Protein AF-A0A6I1NRD5-F1 (afdb_monomer)

Nearest PDB structures (foldseek):
  3g67-assembly1_A  TM=2.806E-01  e=8.107E+00  Thermotoga maritima

Secondary structure (DSSP, 8-state):
-HHHHHHHHHHHHHHHHHHHHHHHTT-SS-THHHHHHHHHHHHHHHHHHHHHHHHHHHHHHTT-S-HHHHHHHHHHHHHHHHHHHHHHHHHHHH-HHHHHHHHHHHHHHHHHHHHHHTT----HHHHHHHHHHHHHHHHHHHHHHHHHHHHHHHHHHHHHHHHHHHHHHHS--

Foldseek 3Di:
DLQVLLVVLLVVLVVLLVCVVVVVVPDPDDLPNLLVLLVVLLVSVLVVLVVVLVVVLVVVVVPDPCSPVSVVVSVVVNVVSVVVSVVVSVVCSVPVVVSSLSSVLSNVSSVQSNCVVVVNHDPVVVSVVVNVVVVVVVVVVVVVVVVVVVVVVVVVVVVVVVVVVVVCVVVVD

Sequence (173 aa):
IMLGGGLFLLFKATMELHERLEGVEHSDGNGQKAYAAFATVVVQILVLDAVFSIDSVVTAIGMSEHVGIMMLAVVIAMSMMIMASKPLTRFVNAHPTVVMLCLGFLLMIGFSLIADGFGFHIPKGYLYAAIGFSVLIEVFNQVANVNHQRYLNSRNTFRSRTADTVLRLLGNA

Structure (mmCIF, N/CA/C/O backbone):
data_AF-A0A6I1NRD5-F1
#
_entry.id   AF-A0A6I1NRD5-F1
#
loop_
_atom_site.group_PDB
_atom_site.id
_atom_site.type_symbol
_ato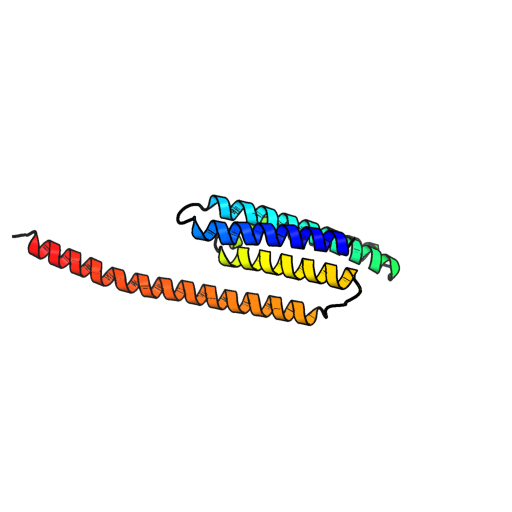m_site.label_atom_id
_atom_site.label_alt_id
_atom_site.label_comp_id
_atom_site.label_asym_id
_atom_site.label_entity_id
_atom_site.label_seq_id
_atom_site.pdbx_PDB_ins_code
_atom_site.Cartn_x
_atom_site.Cartn_y
_atom_site.Cartn_z
_atom_site.occupancy
_atom_site.B_iso_or_equiv
_atom_site.auth_seq_id
_atom_site.auth_comp_id
_atom_site.auth_asym_id
_atom_site.auth_atom_id
_atom_site.pdbx_PDB_model_num
ATOM 1 N N . ILE A 1 1 ? 10.227 7.865 -13.410 1.00 67.88 1 ILE A N 1
ATOM 2 C CA . ILE A 1 1 ? 8.806 7.872 -12.970 1.00 67.88 1 ILE A CA 1
ATOM 3 C C . ILE A 1 1 ? 8.648 7.295 -11.562 1.00 67.88 1 ILE A C 1
ATOM 5 O O . ILE A 1 1 ? 8.065 7.973 -10.724 1.00 67.88 1 ILE A O 1
ATOM 9 N N . MET A 1 2 ? 9.250 6.136 -11.268 1.00 70.75 2 MET A N 1
ATOM 10 C CA . MET A 1 2 ? 9.185 5.475 -9.951 1.00 70.75 2 MET A CA 1
ATOM 11 C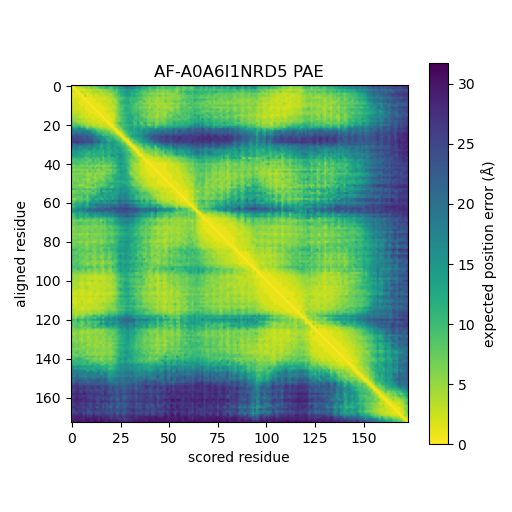 C . MET A 1 2 ? 9.606 6.366 -8.767 1.00 70.75 2 MET A C 1
ATOM 13 O O . MET A 1 2 ? 8.868 6.482 -7.796 1.00 70.75 2 MET A O 1
ATOM 17 N N . LEU A 1 3 ? 10.738 7.071 -8.886 1.00 77.56 3 LEU A N 1
ATOM 18 C CA . LEU A 1 3 ? 11.292 7.930 -7.827 1.00 77.56 3 LEU A CA 1
ATOM 19 C C . LEU A 1 3 ? 10.363 9.102 -7.446 1.00 77.56 3 LEU A C 1
ATOM 21 O O . LEU A 1 3 ? 10.126 9.361 -6.270 1.00 77.56 3 LEU A O 1
ATOM 25 N N . GLY A 1 4 ? 9.793 9.783 -8.447 1.00 79.06 4 GLY A N 1
ATOM 26 C CA . GLY A 1 4 ? 8.853 10.888 -8.229 1.00 79.06 4 GLY A CA 1
ATOM 27 C C . GLY A 1 4 ? 7.515 10.422 -7.649 1.00 79.06 4 GLY A C 1
ATOM 28 O O . GLY A 1 4 ? 6.987 11.063 -6.743 1.00 79.06 4 GLY A O 1
ATOM 29 N N . GLY A 1 5 ? 6.999 9.280 -8.120 1.00 77.00 5 GLY A N 1
ATOM 30 C CA . GLY A 1 5 ? 5.793 8.660 -7.564 1.00 77.00 5 GLY A CA 1
ATOM 31 C C . GLY A 1 5 ? 5.987 8.230 -6.110 1.00 77.00 5 GLY A C 1
ATOM 32 O O . GLY A 1 5 ? 5.185 8.590 -5.253 1.00 77.00 5 GLY A O 1
ATOM 33 N N . GLY A 1 6 ? 7.093 7.543 -5.811 1.00 80.38 6 GLY A N 1
ATOM 34 C CA . GLY A 1 6 ? 7.441 7.116 -4.456 1.00 80.38 6 GLY A CA 1
ATOM 35 C C . GLY A 1 6 ? 7.581 8.283 -3.473 1.00 80.38 6 GLY A C 1
ATOM 36 O O . GLY A 1 6 ? 7.047 8.215 -2.367 1.00 80.38 6 GLY A O 1
ATOM 37 N N . LEU A 1 7 ? 8.215 9.388 -3.886 1.00 85.12 7 LEU A N 1
ATOM 38 C CA . LEU A 1 7 ? 8.366 10.580 -3.042 1.00 85.12 7 LEU A CA 1
ATOM 39 C C . LEU A 1 7 ? 7.024 11.265 -2.751 1.00 85.12 7 LEU A C 1
ATOM 41 O O . LEU A 1 7 ? 6.755 11.631 -1.607 1.00 85.12 7 LEU A O 1
ATOM 45 N N . PHE A 1 8 ? 6.164 11.392 -3.765 1.00 82.81 8 PHE A N 1
ATOM 46 C CA . PHE A 1 8 ? 4.812 11.932 -3.601 1.00 82.81 8 PHE A CA 1
ATOM 47 C C . PHE A 1 8 ? 3.992 11.112 -2.596 1.00 82.81 8 PHE A C 1
ATOM 49 O O . PHE A 1 8 ? 3.312 11.676 -1.736 1.00 82.81 8 PHE A O 1
ATOM 56 N N . LEU A 1 9 ? 4.096 9.785 -2.665 1.00 80.12 9 LEU A N 1
ATOM 57 C CA . LEU A 1 9 ? 3.392 8.877 -1.762 1.00 80.12 9 LEU A CA 1
ATOM 58 C C . LEU A 1 9 ? 3.937 8.926 -0.346 1.00 80.12 9 LEU A C 1
ATOM 60 O O . LEU A 1 9 ? 3.139 8.986 0.582 1.00 80.12 9 LEU A O 1
ATOM 64 N N . LEU A 1 10 ? 5.262 8.943 -0.165 1.00 84.44 10 LEU A N 1
ATOM 65 C CA . LEU A 1 10 ? 5.854 9.092 1.165 1.00 84.44 10 LEU A CA 1
ATOM 66 C C . LEU A 1 10 ? 5.373 10.377 1.829 1.00 84.44 10 LEU A C 1
ATOM 68 O O . LEU A 1 10 ? 4.938 10.342 2.978 1.00 84.44 10 LEU A O 1
ATOM 72 N N . PHE A 1 11 ? 5.414 11.495 1.105 1.00 85.94 11 PHE A N 1
ATOM 73 C CA . PHE A 1 11 ? 4.972 12.780 1.633 1.00 85.94 11 PHE A CA 1
ATOM 74 C C . PHE A 1 11 ? 3.492 12.744 2.032 1.00 85.94 11 PHE A C 1
ATOM 76 O O . PHE A 1 11 ? 3.139 13.076 3.163 1.00 85.94 11 PHE A O 1
ATOM 83 N N . LYS A 1 12 ? 2.622 12.275 1.133 1.00 82.19 12 LYS A N 1
ATOM 84 C CA . LYS A 1 12 ? 1.176 12.200 1.370 1.00 82.19 12 LYS A CA 1
ATOM 85 C C . LYS A 1 12 ? 0.798 11.225 2.484 1.00 82.19 12 LYS A C 1
ATOM 87 O O . LYS A 1 12 ? 0.020 11.599 3.357 1.00 82.19 12 LYS A O 1
ATOM 92 N N . ALA A 1 13 ? 1.350 10.013 2.474 1.00 80.31 13 ALA A N 1
ATOM 93 C CA . ALA A 1 13 ? 1.079 8.997 3.486 1.00 80.31 13 ALA A CA 1
ATOM 94 C C . ALA A 1 13 ? 1.576 9.441 4.867 1.00 80.31 13 ALA A C 1
ATOM 96 O O . ALA A 1 13 ? 0.866 9.257 5.849 1.00 80.31 13 ALA A O 1
ATOM 97 N N . THR A 1 14 ? 2.747 10.085 4.946 1.00 83.50 14 THR A N 1
ATOM 98 C CA . THR A 1 14 ? 3.268 10.639 6.208 1.00 83.50 14 THR A CA 1
ATOM 99 C C . THR A 1 14 ? 2.375 11.757 6.731 1.00 83.50 14 THR A C 1
ATOM 101 O O . THR A 1 14 ? 2.052 11.769 7.914 1.00 83.50 14 THR A O 1
ATOM 104 N N . MET A 1 15 ? 1.941 12.673 5.861 1.00 82.19 15 MET A N 1
ATOM 105 C CA . MET A 1 15 ? 1.075 13.785 6.255 1.00 82.19 15 MET A CA 1
ATOM 106 C C . MET A 1 15 ? -0.293 13.291 6.746 1.00 82.19 15 MET A C 1
ATOM 108 O O . MET A 1 15 ? -0.773 13.744 7.779 1.00 82.19 15 MET A O 1
ATOM 112 N N . GLU A 1 16 ? -0.886 12.307 6.065 1.00 81.00 16 GLU A N 1
ATOM 113 C CA . GLU A 1 16 ? -2.149 11.692 6.496 1.00 81.00 16 GLU A CA 1
ATOM 114 C C . GLU A 1 16 ? -1.997 10.874 7.776 1.00 81.00 16 GLU A C 1
ATOM 116 O O . GLU A 1 16 ? -2.871 10.916 8.639 1.00 81.00 16 GLU A O 1
ATOM 121 N N . LEU A 1 17 ? -0.886 10.155 7.934 1.00 79.25 17 LEU A N 1
ATOM 122 C CA . LEU A 1 17 ? -0.587 9.438 9.168 1.00 79.25 17 LEU A CA 1
ATOM 123 C C . LEU A 1 17 ? -0.416 10.410 10.344 1.00 79.25 17 LEU A C 1
ATOM 125 O O . LEU A 1 17 ? -0.938 10.147 11.424 1.00 79.25 17 LEU A O 1
ATOM 129 N N . HIS A 1 18 ? 0.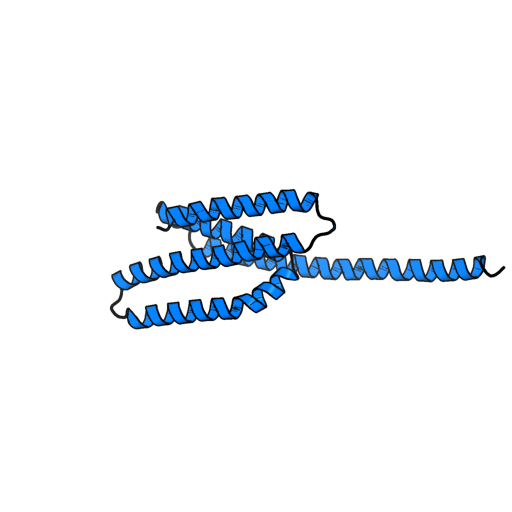269 11.534 10.128 1.00 79.69 18 HIS A N 1
ATOM 130 C CA . HIS A 1 18 ? 0.482 12.575 11.131 1.00 79.69 18 HIS A CA 1
ATOM 131 C C . HIS A 1 18 ? -0.832 13.242 11.552 1.00 79.69 18 HIS A C 1
ATOM 133 O O . HIS A 1 18 ? -1.134 13.275 12.742 1.00 79.69 18 HIS A O 1
ATOM 139 N N . GLU A 1 19 ? -1.666 13.653 10.591 1.00 75.81 19 GLU A N 1
ATOM 140 C CA . GLU A 1 19 ? -2.990 14.234 10.858 1.00 75.81 19 GLU A CA 1
ATOM 141 C C . GLU A 1 19 ? -3.905 13.251 11.607 1.00 75.81 19 GLU A C 1
ATOM 143 O O . GLU A 1 19 ? -4.720 13.642 12.446 1.00 75.81 19 GLU A O 1
ATOM 148 N N . ARG A 1 20 ? -3.769 11.946 11.342 1.00 69.62 20 ARG A N 1
ATOM 149 C CA . ARG A 1 20 ? -4.498 10.906 12.075 1.00 69.62 20 ARG A CA 1
ATOM 150 C C . ARG A 1 20 ? -3.953 10.680 13.475 1.00 69.62 20 ARG A C 1
ATOM 152 O O . ARG A 1 20 ? -4.766 10.517 14.377 1.00 69.62 20 ARG A O 1
ATOM 159 N N . LEU A 1 21 ? -2.636 10.682 13.673 1.00 69.25 21 LEU A N 1
ATOM 160 C CA . LEU A 1 21 ? -2.050 10.580 15.010 1.00 69.25 21 LEU A CA 1
ATOM 161 C C . LEU A 1 21 ? -2.484 11.757 15.892 1.00 69.25 21 LEU A C 1
ATOM 163 O O . LEU A 1 21 ? -2.954 11.533 17.002 1.00 69.25 21 LEU A O 1
ATOM 167 N N . GLU A 1 22 ? -2.402 12.983 15.376 1.00 67.12 22 GLU A N 1
ATOM 168 C CA . GLU A 1 22 ? -2.814 14.192 16.103 1.00 67.12 22 GLU A CA 1
ATOM 169 C C . GLU A 1 22 ? -4.339 14.279 16.269 1.00 67.12 22 GLU A C 1
ATOM 171 O O . GLU A 1 22 ? -4.854 14.712 17.298 1.00 67.12 22 GLU A O 1
ATOM 176 N N . GLY A 1 23 ? -5.101 13.822 15.272 1.00 57.53 23 GLY A N 1
ATOM 177 C CA . GLY A 1 23 ? -6.561 13.813 15.315 1.00 57.53 23 GLY A CA 1
ATOM 178 C C . GLY A 1 23 ? -7.164 12.771 16.264 1.00 57.53 23 GLY A C 1
ATOM 179 O O . GLY A 1 23 ? -8.298 12.962 16.710 1.00 57.53 23 GLY A O 1
ATOM 180 N N . VAL A 1 24 ? -6.439 11.690 16.576 1.00 55.06 24 VAL A N 1
ATOM 181 C CA . VAL A 1 24 ? -6.877 10.639 17.514 1.00 55.06 24 VAL A CA 1
ATOM 182 C C . VAL A 1 24 ? -6.852 11.130 18.966 1.00 55.06 24 VAL A C 1
ATOM 184 O O . VAL A 1 24 ? -7.729 10.735 19.729 1.00 55.06 24 VAL A O 1
ATOM 187 N N . GLU A 1 25 ? -5.969 12.065 19.336 1.00 49.59 25 GLU A N 1
ATOM 188 C CA . GLU A 1 25 ? -5.980 12.671 20.683 1.00 49.59 25 GLU A CA 1
ATOM 189 C C . GLU A 1 25 ? -7.177 13.618 20.926 1.00 49.59 25 GLU A C 1
ATOM 191 O O . GLU A 1 25 ? -7.460 13.990 22.063 1.00 49.59 25 GLU A O 1
ATOM 196 N N . HIS A 1 26 ? -7.941 13.970 19.882 1.00 44.09 26 HIS A N 1
ATOM 197 C CA . HIS A 1 26 ? -9.039 14.944 19.955 1.00 44.09 26 HIS A CA 1
ATOM 198 C C . HIS A 1 26 ? -10.412 14.417 19.500 1.00 44.09 26 HIS A C 1
ATOM 200 O O . HIS A 1 26 ? -11.295 15.213 19.175 1.00 44.09 26 HIS A O 1
ATOM 206 N N . SER A 1 27 ? -10.643 13.103 19.404 1.00 41.59 27 SER A N 1
ATOM 207 C CA . SER A 1 27 ? -11.898 12.584 18.830 1.00 41.59 27 SER A CA 1
ATOM 208 C C . SER A 1 27 ? -12.522 11.424 19.596 1.00 41.59 27 SER A C 1
ATOM 210 O O . SER A 1 27 ? -12.514 10.286 19.142 1.00 41.59 27 SER A O 1
ATOM 212 N N . ASP A 1 28 ? -13.231 11.777 20.666 1.00 44.53 28 ASP A N 1
ATOM 213 C CA . ASP A 1 28 ? -14.291 10.959 21.271 1.00 44.53 28 ASP A CA 1
ATOM 214 C C . ASP A 1 28 ? -15.632 11.012 20.491 1.00 44.53 28 ASP A C 1
ATOM 216 O O . ASP A 1 28 ? -16.667 10.610 21.018 1.00 44.53 28 ASP A O 1
ATOM 220 N N . GLY A 1 29 ? -15.695 11.490 19.231 1.00 45.97 29 GLY A N 1
ATOM 221 C CA . GLY A 1 29 ? -17.028 11.681 18.630 1.00 45.97 29 GLY A CA 1
ATOM 222 C C . GLY A 1 29 ? -17.234 11.985 17.147 1.00 45.97 29 GLY A C 1
ATOM 223 O O . GLY A 1 29 ? -18.271 12.571 16.850 1.00 45.97 29 GLY A O 1
ATOM 224 N N . ASN A 1 30 ? -16.370 11.622 16.183 1.00 45.44 30 ASN A N 1
ATOM 225 C CA . ASN A 1 30 ? -16.757 11.868 14.779 1.00 45.44 30 ASN A CA 1
ATOM 226 C C . ASN A 1 30 ? -16.264 10.851 13.731 1.00 45.44 30 ASN A C 1
ATOM 228 O O . ASN A 1 30 ? -15.124 10.894 13.269 1.00 45.44 30 ASN A O 1
ATOM 232 N N . GLY A 1 31 ? -17.180 9.989 13.267 1.00 53.44 31 GLY A N 1
ATOM 233 C CA . GLY A 1 31 ? -16.962 9.027 12.176 1.00 53.44 31 GLY A CA 1
ATOM 234 C C . GLY A 1 31 ? -16.709 9.656 10.795 1.00 53.44 31 GLY A C 1
ATOM 235 O O . GLY A 1 31 ? -16.273 8.966 9.875 1.00 53.44 31 GLY A O 1
ATOM 236 N N . GLN A 1 32 ? -16.910 10.967 10.633 1.00 52.91 32 GLN A N 1
ATOM 237 C CA . GLN A 1 32 ? -16.733 11.659 9.352 1.00 52.91 32 GLN A CA 1
ATOM 238 C C . GLN A 1 32 ? -15.256 11.828 8.949 1.00 52.91 32 GLN A C 1
ATOM 240 O O . GLN A 1 32 ? -14.929 11.760 7.763 1.00 52.91 32 GLN A O 1
ATOM 245 N N . LYS A 1 33 ? -14.337 11.951 9.921 1.00 56.44 33 LYS A N 1
ATOM 246 C CA . LYS A 1 33 ? -12.886 12.000 9.649 1.00 56.44 33 LYS A CA 1
ATOM 247 C C . LYS A 1 33 ? -12.345 10.657 9.148 1.00 56.44 33 LYS A C 1
ATOM 249 O O . LYS A 1 33 ? -11.431 10.637 8.327 1.00 56.44 33 LYS A O 1
ATOM 254 N N . ALA A 1 34 ? -12.936 9.538 9.587 1.00 57.69 34 ALA A N 1
ATOM 255 C CA . ALA A 1 34 ? -12.536 8.195 9.169 1.00 57.69 34 ALA A CA 1
ATOM 256 C C . ALA A 1 34 ? -12.709 7.974 7.658 1.00 57.69 34 ALA A C 1
ATOM 258 O O . ALA A 1 34 ? -11.787 7.476 7.008 1.00 57.69 34 ALA A O 1
ATOM 259 N N . TYR A 1 35 ? -13.831 8.442 7.108 1.00 58.44 35 TYR A N 1
ATOM 260 C CA . TYR A 1 35 ? -14.177 8.316 5.691 1.00 58.44 35 TYR A CA 1
ATOM 261 C C . TYR A 1 35 ? -13.245 9.121 4.769 1.00 58.44 35 TYR A C 1
ATOM 263 O O . TYR A 1 35 ? -12.897 8.654 3.685 1.00 58.44 35 TYR A O 1
ATOM 271 N N . ALA A 1 36 ? -12.811 10.310 5.208 1.00 62.19 36 ALA A N 1
ATOM 272 C CA . ALA A 1 36 ? -11.986 11.209 4.403 1.00 62.19 36 ALA A CA 1
ATOM 273 C C . ALA A 1 36 ? -10.601 10.619 4.088 1.00 62.19 36 ALA A C 1
ATOM 275 O O . ALA A 1 36 ? -10.227 10.571 2.921 1.00 62.19 36 ALA A O 1
ATOM 276 N N . ALA A 1 37 ? -9.865 10.092 5.079 1.00 63.12 37 ALA A N 1
ATOM 277 C CA . ALA A 1 37 ? -8.541 9.526 4.764 1.00 63.12 37 ALA A CA 1
ATOM 278 C C . ALA A 1 37 ? -8.615 8.176 4.036 1.00 63.12 37 ALA A C 1
ATOM 280 O O . ALA A 1 37 ? -7.714 7.852 3.277 1.00 63.12 37 ALA A O 1
ATOM 281 N N . PHE A 1 38 ? -9.700 7.406 4.182 1.00 67.00 38 PHE A N 1
ATOM 282 C CA . PHE A 1 38 ? -9.862 6.186 3.389 1.00 67.00 38 PHE A CA 1
ATOM 283 C C . PHE A 1 38 ? -10.020 6.492 1.891 1.00 67.00 38 PHE A C 1
ATOM 285 O O . PHE A 1 38 ? -9.406 5.825 1.059 1.00 67.00 38 PHE A O 1
ATOM 292 N N . ALA A 1 39 ? -10.799 7.521 1.540 1.00 70.38 39 ALA A N 1
ATOM 293 C CA . ALA A 1 39 ? -10.915 7.959 0.151 1.00 70.38 39 ALA A CA 1
ATOM 294 C C . ALA A 1 39 ? -9.541 8.337 -0.423 1.00 70.38 39 ALA A C 1
ATOM 296 O O . ALA A 1 39 ? -9.219 7.963 -1.551 1.00 70.38 39 ALA A O 1
ATOM 297 N N . THR A 1 40 ? -8.703 9.002 0.374 1.00 70.75 40 THR A N 1
ATOM 298 C CA . THR A 1 40 ? -7.363 9.381 -0.069 1.00 70.75 40 THR A CA 1
ATOM 299 C C . THR A 1 40 ? -6.422 8.185 -0.205 1.00 70.75 40 THR A C 1
ATOM 301 O O . THR A 1 40 ? -5.739 8.087 -1.219 1.00 70.75 40 THR A O 1
ATOM 304 N N . VAL A 1 41 ? -6.446 7.226 0.724 1.00 71.38 41 VAL A N 1
ATOM 305 C CA . VAL A 1 41 ? -5.695 5.954 0.646 1.00 71.38 41 VAL A CA 1
ATOM 306 C C . VAL A 1 41 ? -6.056 5.166 -0.616 1.00 71.38 41 VAL A C 1
ATOM 308 O O . VAL A 1 41 ? -5.164 4.731 -1.342 1.00 71.38 41 VAL A O 1
ATOM 311 N N . VAL A 1 42 ? -7.347 4.999 -0.925 1.00 74.19 42 VAL A N 1
ATOM 312 C CA . VAL A 1 42 ? -7.784 4.276 -2.136 1.00 74.19 42 VAL A CA 1
ATOM 313 C C . VAL A 1 42 ? -7.295 4.974 -3.400 1.00 74.19 42 VAL A C 1
ATOM 315 O O . VAL A 1 42 ? -6.783 4.317 -4.303 1.00 74.19 42 VAL A O 1
ATOM 318 N N . VAL A 1 43 ? -7.404 6.304 -3.458 1.00 75.12 43 VAL A N 1
ATOM 319 C CA . VAL A 1 43 ? -6.873 7.088 -4.582 1.00 75.12 43 VAL A CA 1
ATOM 320 C C . VAL A 1 43 ? -5.356 6.921 -4.696 1.00 75.12 43 VAL A C 1
ATOM 322 O O . VAL A 1 43 ? -4.853 6.756 -5.803 1.00 75.12 43 VAL A O 1
ATOM 325 N N . GLN A 1 44 ? -4.622 6.901 -3.582 1.00 73.50 44 GLN A N 1
ATOM 326 C CA . GLN A 1 44 ? -3.172 6.694 -3.590 1.00 73.50 44 GLN A CA 1
ATOM 327 C C . GLN A 1 44 ? -2.787 5.301 -4.102 1.00 73.50 44 GLN A C 1
ATOM 329 O O . GLN A 1 44 ? -1.882 5.205 -4.926 1.00 73.50 44 GLN A O 1
ATOM 334 N N . ILE A 1 45 ? -3.484 4.243 -3.671 1.00 77.88 45 ILE A N 1
ATOM 335 C CA . ILE A 1 45 ? -3.266 2.874 -4.169 1.00 77.88 45 ILE A CA 1
ATOM 336 C C . ILE A 1 45 ? -3.555 2.802 -5.672 1.00 77.88 45 ILE A C 1
ATOM 338 O O . ILE A 1 45 ? -2.762 2.224 -6.403 1.00 77.88 45 ILE A O 1
ATOM 342 N N . LEU A 1 46 ? -4.634 3.430 -6.149 1.00 76.50 46 LEU A N 1
ATOM 343 C CA . LEU A 1 46 ? -4.964 3.477 -7.579 1.00 76.50 46 LEU A CA 1
ATOM 344 C C . LEU A 1 46 ? -3.891 4.201 -8.401 1.00 76.50 46 LEU A C 1
ATOM 346 O O . LEU A 1 46 ? -3.516 3.737 -9.474 1.00 76.50 46 LEU A O 1
ATOM 350 N N . VAL A 1 47 ? -3.381 5.332 -7.903 1.00 76.94 47 VAL A N 1
ATOM 351 C CA . VAL A 1 47 ? -2.297 6.079 -8.561 1.00 76.94 47 VAL A CA 1
ATOM 352 C C . VAL A 1 47 ? -1.007 5.256 -8.580 1.00 76.94 47 VAL A C 1
ATOM 354 O O . VAL A 1 47 ? -0.340 5.192 -9.611 1.00 76.94 47 VAL A O 1
ATOM 357 N N . LEU A 1 48 ? -0.674 4.597 -7.467 1.00 75.50 48 LEU A N 1
ATOM 358 C CA . LEU A 1 48 ? 0.456 3.672 -7.358 1.00 75.50 48 LEU A CA 1
ATOM 359 C C . LEU A 1 48 ? 0.372 2.533 -8.362 1.00 75.50 48 LEU A C 1
ATOM 361 O O . LEU A 1 48 ? 1.331 2.276 -9.085 1.00 75.50 48 LEU A O 1
ATOM 365 N N . ASP A 1 49 ? -0.777 1.868 -8.389 1.00 80.75 49 ASP A N 1
ATOM 366 C CA . ASP A 1 49 ? -1.052 0.727 -9.248 1.00 80.75 49 ASP A CA 1
ATOM 367 C C . ASP A 1 49 ? -0.987 1.136 -10.720 1.00 80.75 49 ASP A C 1
ATOM 369 O O . ASP A 1 49 ? -0.350 0.456 -11.514 1.00 80.75 49 ASP A O 1
ATOM 373 N N . ALA A 1 50 ? -1.512 2.311 -11.081 1.00 78.12 50 ALA A N 1
ATOM 374 C CA . ALA A 1 50 ? -1.381 2.850 -12.432 1.00 78.12 50 ALA A CA 1
ATOM 375 C C . ALA A 1 50 ? 0.086 3.108 -12.818 1.00 78.12 50 ALA A C 1
ATOM 377 O O . ALA A 1 50 ? 0.514 2.728 -13.908 1.00 78.12 50 ALA A O 1
ATOM 378 N N . VAL A 1 51 ? 0.881 3.716 -11.932 1.00 76.62 51 VAL A N 1
ATOM 379 C CA . VAL A 1 51 ? 2.308 3.981 -12.184 1.00 76.62 51 VAL A CA 1
ATOM 380 C C . VAL A 1 51 ? 3.106 2.677 -12.295 1.00 76.62 51 VAL A C 1
ATOM 382 O O . VAL A 1 51 ? 3.909 2.531 -13.218 1.00 76.62 51 VAL A O 1
ATOM 385 N N . PHE A 1 52 ? 2.866 1.716 -11.401 1.00 72.94 52 PHE A N 1
ATOM 386 C CA . PHE A 1 52 ? 3.524 0.407 -11.403 1.00 72.94 52 PHE A CA 1
ATOM 387 C C . PHE A 1 52 ? 3.094 -0.455 -12.595 1.00 72.94 52 PHE A C 1
ATOM 389 O O . PHE A 1 52 ? 3.917 -1.144 -13.201 1.00 72.94 52 PHE A O 1
ATOM 396 N N . SER A 1 53 ? 1.819 -0.377 -12.975 1.00 74.44 53 SER A N 1
ATOM 397 C CA . SER A 1 53 ? 1.271 -1.045 -14.148 1.00 74.44 53 SER A CA 1
ATOM 398 C C . SER A 1 53 ? 1.892 -0.507 -15.431 1.00 74.44 53 SER A C 1
ATOM 400 O O . SER A 1 53 ? 2.204 -1.304 -16.311 1.00 74.44 53 SER A O 1
ATOM 402 N N . ILE A 1 54 ? 2.088 0.809 -15.558 1.00 77.56 54 ILE A N 1
ATOM 403 C CA . ILE A 1 54 ? 2.711 1.400 -16.750 1.00 77.56 54 ILE A CA 1
ATOM 404 C C . ILE A 1 54 ? 4.188 1.004 -16.835 1.00 77.56 54 ILE A C 1
ATOM 406 O O . ILE A 1 54 ? 4.641 0.598 -17.901 1.00 77.56 54 ILE A O 1
ATOM 410 N N . ASP A 1 55 ? 4.930 1.066 -15.730 1.00 77.38 55 ASP A N 1
ATOM 411 C CA . ASP A 1 55 ? 6.355 0.714 -15.697 1.00 77.38 55 ASP A CA 1
ATOM 412 C C . ASP A 1 55 ? 6.596 -0.779 -15.986 1.00 77.38 55 ASP A C 1
ATOM 414 O O . ASP A 1 55 ? 7.441 -1.131 -16.813 1.00 77.38 55 ASP A O 1
ATOM 418 N N . SER A 1 56 ? 5.771 -1.659 -15.405 1.00 73.00 56 SER A N 1
ATOM 419 C CA . SER A 1 56 ? 5.800 -3.103 -15.671 1.00 73.00 56 SER A CA 1
ATOM 420 C C . SER A 1 56 ? 5.441 -3.423 -17.124 1.00 73.00 56 SER A C 1
ATOM 422 O O . SER A 1 56 ? 6.079 -4.278 -17.734 1.00 73.00 56 SER A O 1
ATOM 424 N N . VAL A 1 57 ? 4.465 -2.713 -17.706 1.00 73.69 57 VAL A N 1
ATOM 425 C CA . VAL A 1 57 ? 4.090 -2.855 -19.122 1.00 73.69 57 VAL A CA 1
ATOM 426 C C . VAL A 1 57 ? 5.211 -2.382 -20.040 1.00 73.69 57 VAL A C 1
ATOM 428 O O . VAL A 1 57 ? 5.555 -3.094 -20.976 1.00 73.69 57 VAL A O 1
ATOM 431 N N . VAL A 1 58 ? 5.819 -1.224 -19.781 1.00 75.06 58 VAL A N 1
ATOM 432 C CA . VAL A 1 58 ? 6.923 -0.699 -20.603 1.00 75.06 58 VAL A CA 1
ATOM 433 C C . VAL A 1 58 ? 8.148 -1.614 -20.521 1.00 75.06 58 VAL A C 1
ATOM 435 O O . VAL A 1 58 ? 8.721 -1.960 -21.554 1.00 75.06 58 VAL A O 1
ATOM 438 N N . THR A 1 59 ? 8.501 -2.077 -19.322 1.00 75.06 59 THR A N 1
ATOM 439 C CA . THR A 1 59 ? 9.616 -3.014 -19.106 1.00 75.06 59 THR A CA 1
ATOM 440 C C . THR A 1 59 ? 9.376 -4.342 -19.821 1.00 75.06 59 THR A C 1
ATOM 442 O O . THR A 1 59 ? 10.270 -4.875 -20.474 1.00 75.06 59 THR A O 1
ATOM 445 N N . ALA A 1 60 ? 8.153 -4.864 -19.769 1.00 68.19 60 ALA A N 1
ATOM 446 C CA . ALA A 1 60 ? 7.810 -6.127 -20.405 1.00 68.19 60 ALA A CA 1
ATOM 447 C C . ALA A 1 60 ? 7.595 -6.019 -21.926 1.00 68.19 60 ALA A C 1
ATOM 449 O O . ALA A 1 60 ? 7.929 -6.968 -22.629 1.00 68.19 60 ALA A O 1
ATOM 450 N N . ILE A 1 61 ? 7.120 -4.885 -22.464 1.00 70.50 61 ILE A N 1
ATOM 451 C CA . ILE A 1 61 ? 7.121 -4.618 -23.920 1.00 70.50 61 ILE A CA 1
ATOM 452 C C . ILE A 1 61 ? 8.560 -4.620 -24.448 1.00 70.50 61 ILE A C 1
ATOM 454 O O . ILE A 1 61 ? 8.813 -5.114 -25.542 1.00 70.50 61 ILE A O 1
ATOM 458 N N . GLY A 1 62 ? 9.514 -4.125 -23.654 1.00 67.56 62 GLY A N 1
ATOM 459 C CA . GLY A 1 62 ? 10.939 -4.212 -23.968 1.00 67.56 62 GLY A CA 1
ATOM 460 C C . GLY A 1 62 ? 11.523 -5.633 -23.918 1.00 67.56 62 GLY A C 1
ATOM 461 O O . GLY A 1 62 ? 12.629 -5.830 -24.412 1.00 67.56 62 GLY A O 1
ATOM 462 N N . MET A 1 63 ? 10.811 -6.615 -23.342 1.00 70.38 63 MET A N 1
ATOM 463 C CA . MET A 1 63 ? 11.311 -7.978 -23.095 1.00 70.38 63 MET A CA 1
ATOM 464 C C . MET A 1 63 ? 10.462 -9.118 -23.705 1.00 70.38 63 MET A C 1
ATOM 466 O O . MET A 1 63 ? 10.874 -10.271 -23.599 1.00 70.38 63 MET A O 1
ATOM 470 N N . SER A 1 64 ? 9.300 -8.865 -24.325 1.00 67.81 64 SER A N 1
ATOM 471 C CA . SER A 1 64 ? 8.372 -9.922 -24.781 1.00 67.81 64 SER A CA 1
ATOM 472 C C . SER A 1 64 ? 7.624 -9.578 -26.073 1.00 67.81 64 SER A C 1
ATOM 474 O O . SER A 1 64 ? 7.176 -8.453 -26.273 1.00 67.81 64 SER A O 1
ATOM 476 N N . GLU A 1 65 ? 7.402 -10.588 -26.919 1.00 70.50 65 GLU A N 1
ATOM 477 C CA . GLU A 1 65 ? 6.667 -10.476 -28.189 1.00 70.50 65 GLU A CA 1
ATOM 478 C C . GLU A 1 65 ? 5.129 -10.460 -28.016 1.00 70.50 65 GLU A C 1
ATOM 480 O O . GLU A 1 65 ? 4.394 -10.157 -28.957 1.00 70.50 65 GLU A O 1
ATOM 485 N N . HIS A 1 66 ? 4.599 -10.748 -26.818 1.00 74.06 66 HIS A N 1
ATOM 486 C CA . HIS A 1 66 ? 3.154 -10.919 -26.575 1.00 74.06 66 HIS A CA 1
ATOM 487 C C . HIS A 1 66 ? 2.505 -9.762 -25.798 1.00 74.06 66 HIS A C 1
ATOM 489 O O . HIS A 1 66 ? 1.839 -9.953 -24.777 1.00 74.06 66 HIS A O 1
ATOM 495 N N . VAL A 1 67 ? 2.643 -8.546 -26.329 1.00 75.75 67 VAL A N 1
ATOM 496 C CA . VAL A 1 67 ? 2.108 -7.299 -25.744 1.00 75.75 67 VAL A CA 1
ATOM 497 C C . VAL A 1 67 ? 0.590 -7.350 -25.494 1.00 75.75 67 VAL A C 1
ATOM 499 O O . VAL A 1 67 ? 0.101 -6.818 -24.496 1.00 75.75 67 VAL A O 1
ATOM 502 N N . GLY A 1 68 ? -0.164 -8.035 -26.363 1.00 78.12 68 GLY A N 1
ATOM 503 C CA . GLY A 1 68 ? -1.627 -8.107 -26.275 1.00 78.12 68 GLY A CA 1
ATOM 504 C C . GLY A 1 68 ? -2.151 -8.788 -25.005 1.00 78.12 68 GLY A C 1
ATOM 505 O O . GLY A 1 68 ? -3.113 -8.309 -24.408 1.00 78.12 68 GLY A O 1
ATOM 506 N N . ILE A 1 69 ? -1.499 -9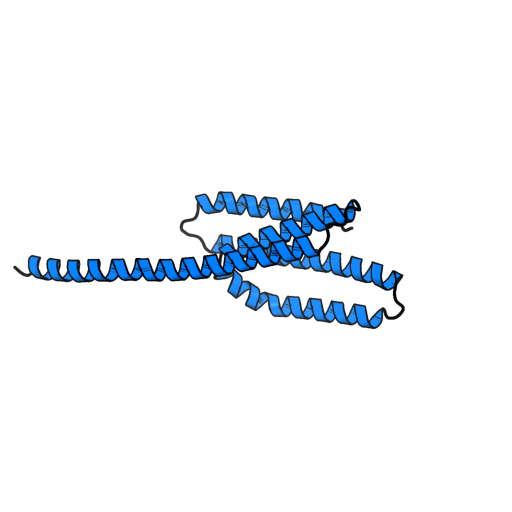.865 -24.547 1.00 82.38 69 ILE A N 1
ATOM 507 C CA . ILE A 1 69 ? -1.932 -10.627 -23.359 1.00 82.38 69 ILE A CA 1
ATOM 508 C C . ILE A 1 69 ? -1.721 -9.797 -22.090 1.00 82.38 69 ILE A C 1
ATOM 510 O O . ILE A 1 69 ? -2.577 -9.759 -21.207 1.00 82.38 69 ILE A O 1
ATOM 514 N N . MET A 1 70 ? -0.597 -9.089 -22.019 1.00 78.44 70 MET A N 1
ATOM 515 C CA . MET A 1 70 ? -0.269 -8.248 -20.877 1.00 78.44 70 MET A CA 1
ATOM 516 C C . MET A 1 70 ? -1.212 -7.049 -20.750 1.00 78.44 70 MET A C 1
ATOM 518 O O . MET A 1 70 ? -1.684 -6.757 -19.652 1.00 78.44 70 MET A O 1
ATOM 522 N N . MET A 1 71 ? -1.534 -6.383 -21.863 1.00 80.94 71 MET A N 1
ATOM 523 C CA . MET A 1 71 ? -2.494 -5.276 -21.851 1.00 80.94 71 MET A CA 1
ATOM 524 C C . MET A 1 71 ? -3.878 -5.752 -21.387 1.00 80.94 71 MET A C 1
ATOM 526 O O . MET A 1 71 ? -4.518 -5.088 -20.572 1.00 80.94 71 MET A O 1
ATOM 530 N N . LEU A 1 72 ? -4.311 -6.936 -21.835 1.00 85.50 72 LEU A N 1
ATOM 531 C CA . LEU A 1 72 ? -5.571 -7.536 -21.396 1.00 85.50 72 LEU A CA 1
ATOM 532 C C . LEU A 1 72 ? -5.568 -7.830 -19.884 1.00 85.50 72 LEU A C 1
ATOM 534 O O . LEU A 1 72 ? -6.547 -7.533 -19.200 1.00 85.50 72 LEU A O 1
ATOM 538 N N . ALA A 1 73 ? -4.460 -8.354 -19.350 1.00 82.56 73 ALA A N 1
ATOM 539 C CA . ALA A 1 73 ? -4.307 -8.633 -17.921 1.00 82.56 73 ALA A CA 1
ATOM 540 C C . ALA A 1 73 ? -4.412 -7.362 -17.059 1.00 82.56 73 ALA A C 1
ATOM 542 O O . ALA A 1 73 ? -5.107 -7.372 -16.043 1.00 82.56 73 ALA A O 1
ATOM 543 N N . VAL A 1 74 ? -3.792 -6.258 -17.490 1.00 81.44 74 VAL A N 1
ATOM 544 C CA . VAL A 1 74 ? -3.877 -4.956 -16.802 1.00 81.44 74 VAL A CA 1
ATOM 545 C C . VAL A 1 74 ? -5.309 -4.427 -16.782 1.00 81.44 74 VAL A C 1
ATOM 547 O O . VAL A 1 74 ? -5.805 -4.024 -15.731 1.00 81.44 74 VAL A O 1
ATOM 550 N N . VAL A 1 75 ? -6.006 -4.469 -17.922 1.00 85.25 75 VAL A N 1
ATOM 551 C CA . VAL A 1 75 ? -7.397 -3.993 -18.015 1.00 85.25 75 VAL A CA 1
ATOM 552 C C . VAL A 1 75 ? -8.321 -4.808 -17.105 1.00 85.25 75 VAL A C 1
ATOM 554 O O . VAL A 1 75 ? -9.170 -4.236 -16.414 1.00 85.25 75 VAL A O 1
ATOM 557 N N . ILE A 1 76 ? -8.142 -6.132 -17.054 1.00 88.88 76 ILE A N 1
ATOM 558 C CA . ILE A 1 76 ? -8.903 -7.012 -16.155 1.00 88.88 76 ILE A CA 1
ATOM 559 C C . ILE A 1 76 ? -8.599 -6.681 -14.687 1.00 88.88 76 ILE A C 1
ATOM 561 O O . ILE A 1 76 ? -9.531 -6.543 -13.893 1.00 88.88 76 ILE A O 1
ATOM 565 N N . ALA A 1 77 ? -7.325 -6.504 -14.328 1.00 84.12 77 ALA A N 1
ATOM 566 C CA . ALA A 1 77 ? -6.912 -6.176 -12.964 1.00 84.12 77 ALA A CA 1
ATOM 567 C C . ALA A 1 77 ? -7.492 -4.832 -12.489 1.00 84.12 77 ALA A C 1
ATOM 569 O O . ALA A 1 77 ? -8.115 -4.772 -11.426 1.00 84.12 77 ALA A O 1
ATOM 570 N N . MET A 1 78 ? -7.392 -3.779 -13.308 1.00 81.62 78 MET A N 1
ATOM 571 C CA . MET A 1 78 ? -7.979 -2.467 -13.003 1.00 81.62 78 MET A CA 1
ATOM 572 C C . MET A 1 78 ? -9.501 -2.548 -12.839 1.00 81.62 78 MET A C 1
ATOM 574 O O . MET A 1 78 ? -10.064 -1.989 -11.894 1.00 81.62 78 MET A O 1
ATOM 578 N N . SER A 1 79 ? -10.176 -3.294 -13.719 1.00 85.69 79 SER A N 1
ATOM 579 C CA . SER A 1 79 ? -11.629 -3.496 -13.640 1.00 85.69 79 SER A CA 1
ATOM 580 C C . SER A 1 79 ? -12.026 -4.194 -12.335 1.00 85.69 79 SER A C 1
ATOM 582 O O . SER A 1 79 ? -12.959 -3.762 -11.652 1.00 85.69 79 SER A O 1
ATOM 584 N N . MET A 1 80 ? -11.283 -5.233 -11.944 1.00 86.69 80 MET A N 1
ATOM 585 C CA . MET A 1 80 ? -11.497 -5.957 -10.691 1.00 86.69 80 MET A CA 1
ATOM 586 C C . MET A 1 80 ? -11.279 -5.057 -9.467 1.00 86.69 80 MET A C 1
ATOM 588 O O . MET A 1 80 ? -12.089 -5.093 -8.538 1.00 86.69 80 MET A O 1
ATOM 592 N N . MET A 1 81 ? -10.245 -4.210 -9.470 1.00 81.12 81 MET A N 1
ATOM 593 C CA . MET A 1 81 ? -9.966 -3.283 -8.368 1.00 81.12 81 MET A CA 1
ATOM 594 C C . MET A 1 81 ? -11.111 -2.272 -8.174 1.00 81.12 81 MET A C 1
ATOM 596 O O . MET A 1 81 ? -11.564 -2.052 -7.046 1.00 81.12 81 MET A O 1
ATOM 600 N N . ILE A 1 82 ? -11.655 -1.720 -9.266 1.00 78.88 82 ILE A N 1
ATOM 601 C CA . ILE A 1 82 ? -12.804 -0.801 -9.214 1.00 78.88 82 ILE A CA 1
ATOM 602 C C . ILE A 1 82 ? -14.042 -1.509 -8.649 1.00 78.88 82 ILE A C 1
ATOM 604 O O . ILE A 1 82 ? -14.726 -0.947 -7.789 1.00 78.88 82 ILE A O 1
ATOM 608 N N . MET A 1 83 ? -14.326 -2.745 -9.070 1.00 84.94 83 MET A N 1
ATOM 609 C CA . MET A 1 83 ? -15.458 -3.518 -8.538 1.00 84.94 83 MET A CA 1
ATOM 610 C C . MET A 1 83 ? -15.290 -3.853 -7.047 1.00 84.94 83 MET A C 1
ATOM 612 O O . MET A 1 83 ? -16.258 -3.777 -6.285 1.00 84.94 83 MET A O 1
ATOM 616 N N . ALA A 1 84 ? -14.068 -4.168 -6.616 1.00 80.56 84 ALA A N 1
ATOM 617 C CA . ALA A 1 84 ? -13.737 -4.500 -5.231 1.00 80.56 84 ALA A CA 1
ATOM 618 C C . ALA A 1 84 ? -13.695 -3.281 -4.291 1.00 80.56 84 ALA A C 1
ATOM 620 O O . ALA A 1 84 ? -13.790 -3.442 -3.073 1.00 80.56 84 ALA A O 1
ATOM 621 N N . SER A 1 85 ? -13.613 -2.060 -4.827 1.00 74.88 85 SER A N 1
ATOM 622 C CA . SER A 1 85 ? -13.514 -0.835 -4.023 1.00 74.88 85 SER A CA 1
ATOM 623 C C . SER A 1 85 ? -14.681 -0.663 -3.041 1.00 74.88 85 SER A C 1
ATOM 625 O O . SER A 1 85 ? -14.461 -0.397 -1.866 1.00 74.88 85 SER A O 1
ATOM 627 N N . LYS A 1 86 ? -15.932 -0.885 -3.468 1.00 79.19 86 LYS A N 1
ATOM 628 C CA . LYS A 1 86 ? -17.131 -0.708 -2.623 1.00 79.19 86 LYS A CA 1
ATOM 629 C C . LYS A 1 86 ? -17.172 -1.625 -1.387 1.00 79.19 86 LYS A C 1
ATOM 631 O O . LYS A 1 86 ? -17.410 -1.104 -0.293 1.00 79.19 86 LYS A O 1
ATOM 636 N N . PRO A 1 87 ? -17.003 -2.959 -1.502 1.00 78.94 87 PRO A N 1
ATOM 637 C CA . PRO A 1 87 ? -16.972 -3.831 -0.328 1.00 78.94 87 PRO A CA 1
ATOM 638 C C . PRO A 1 87 ? -15.754 -3.558 0.560 1.00 78.94 87 PRO A C 1
ATOM 640 O O . PRO A 1 87 ? -15.898 -3.564 1.784 1.00 78.94 87 PRO A O 1
ATOM 643 N N . LEU A 1 88 ? -14.602 -3.224 -0.031 1.00 74.06 88 LEU A N 1
ATOM 644 C CA . LEU A 1 88 ? -13.408 -2.829 0.716 1.00 74.06 88 LEU A CA 1
ATOM 645 C C . LEU A 1 88 ? -13.675 -1.583 1.578 1.00 74.06 88 LEU A C 1
ATOM 647 O O . LEU A 1 88 ? -13.376 -1.587 2.770 1.00 74.06 88 LEU A O 1
ATOM 651 N N . THR A 1 89 ? -14.350 -0.569 1.024 1.00 70.94 89 THR A N 1
ATOM 652 C CA . THR A 1 89 ? -14.780 0.632 1.762 1.00 70.94 89 THR A CA 1
ATOM 653 C C . THR A 1 89 ? -15.642 0.295 2.971 1.00 70.94 89 THR A C 1
ATOM 655 O O . THR A 1 89 ? -15.461 0.871 4.042 1.00 70.94 89 THR A O 1
ATOM 658 N N . ARG A 1 90 ? -16.599 -0.630 2.837 1.00 76.25 90 ARG A N 1
ATOM 659 C CA . ARG A 1 90 ? -17.475 -1.008 3.959 1.00 76.25 90 ARG A CA 1
ATOM 660 C C . ARG A 1 90 ? -16.706 -1.719 5.070 1.00 76.25 90 ARG A C 1
ATOM 662 O O . ARG A 1 90 ? -16.948 -1.431 6.237 1.00 76.25 90 ARG A O 1
ATOM 669 N N . PHE A 1 91 ? -15.780 -2.605 4.710 1.00 74.31 91 PHE A N 1
ATOM 670 C CA . PHE A 1 91 ? -14.962 -3.345 5.669 1.00 74.31 91 PHE A CA 1
ATOM 671 C C . PHE A 1 91 ? -14.026 -2.422 6.455 1.00 74.31 91 PHE A C 1
ATOM 673 O O . PHE A 1 91 ? -13.966 -2.481 7.680 1.00 74.31 91 PHE A O 1
ATOM 680 N N . VAL A 1 92 ? -13.346 -1.513 5.762 1.00 71.94 92 VAL A N 1
ATOM 681 C CA . VAL A 1 92 ? -12.377 -0.613 6.393 1.00 71.94 92 VAL A CA 1
ATOM 682 C C . VAL A 1 92 ? -13.064 0.453 7.260 1.00 71.94 92 VAL A C 1
ATOM 684 O O . VAL A 1 92 ? -12.556 0.790 8.325 1.00 71.94 92 VAL A O 1
ATOM 687 N N . ASN A 1 93 ? -14.262 0.919 6.887 1.00 67.69 93 ASN A N 1
ATOM 688 C CA . ASN A 1 93 ? -15.056 1.812 7.744 1.00 67.69 93 ASN A CA 1
ATOM 689 C C . ASN A 1 93 ? -15.509 1.161 9.058 1.00 67.69 93 ASN A C 1
ATOM 691 O O . ASN A 1 93 ? -15.723 1.867 10.041 1.00 67.69 93 ASN A O 1
ATOM 695 N N . ALA A 1 94 ? -15.662 -0.164 9.089 1.00 74.81 94 ALA A N 1
ATOM 696 C CA . ALA A 1 94 ? -16.004 -0.886 10.310 1.00 74.81 94 ALA A CA 1
ATOM 697 C C . ALA A 1 94 ? -14.795 -1.076 11.251 1.00 74.81 94 ALA A C 1
ATOM 699 O O . ALA A 1 94 ? -14.989 -1.311 12.443 1.00 74.81 94 ALA A O 1
ATOM 700 N N . HIS A 1 95 ? -13.561 -0.954 10.740 1.00 73.12 95 HIS A N 1
ATOM 701 C CA . HIS A 1 95 ? -12.332 -1.270 11.473 1.00 73.12 95 HIS A CA 1
ATOM 702 C C . HIS A 1 95 ? -11.267 -0.160 11.335 1.00 73.12 95 HIS A C 1
ATOM 704 O O . HIS A 1 95 ? -10.437 -0.204 10.424 1.00 73.12 95 HIS A O 1
ATOM 710 N N . PRO A 1 96 ? -11.222 0.825 12.257 1.00 71.62 96 PRO A N 1
ATOM 711 C CA . PRO A 1 96 ? -10.300 1.964 12.168 1.00 71.62 96 PRO A CA 1
ATOM 712 C C . PRO A 1 96 ? -8.814 1.578 12.249 1.00 71.62 96 PRO A C 1
ATOM 714 O O . PRO A 1 96 ? -7.967 2.271 11.690 1.00 71.62 96 PRO A O 1
ATOM 717 N N . THR A 1 97 ? -8.482 0.458 12.887 1.00 76.19 97 THR A N 1
ATOM 718 C CA . THR A 1 97 ? -7.116 -0.085 12.949 1.00 76.19 97 THR A CA 1
ATOM 719 C C . THR A 1 97 ? -6.606 -0.548 11.576 1.00 76.19 97 THR A C 1
ATOM 721 O O . THR A 1 97 ? -5.437 -0.346 11.250 1.00 76.19 97 THR A O 1
ATOM 724 N N . VAL A 1 98 ? -7.494 -1.040 10.703 1.00 78.69 98 VAL A N 1
ATOM 725 C CA . VAL A 1 98 ? -7.157 -1.444 9.323 1.00 78.69 98 VAL A CA 1
ATOM 726 C C . VAL A 1 98 ? -6.770 -0.238 8.460 1.00 78.69 98 VAL A C 1
ATOM 728 O O . VAL A 1 98 ? -5.897 -0.352 7.600 1.00 78.69 98 VAL A O 1
ATOM 731 N N . VAL A 1 99 ? -7.364 0.936 8.707 1.00 77.44 99 VAL A N 1
ATOM 732 C CA . VAL A 1 99 ? -7.009 2.185 8.003 1.00 77.44 99 VAL A CA 1
ATOM 733 C C . VAL A 1 99 ? -5.546 2.550 8.254 1.00 77.44 99 VAL A C 1
ATOM 735 O O . VAL A 1 99 ? -4.819 2.868 7.313 1.00 77.44 99 VAL A O 1
ATOM 738 N N . MET A 1 100 ? -5.107 2.473 9.513 1.00 79.25 100 MET A N 1
ATOM 739 C CA . MET A 1 100 ? -3.729 2.792 9.900 1.00 79.25 100 MET A CA 1
ATOM 740 C C . MET A 1 100 ? -2.724 1.824 9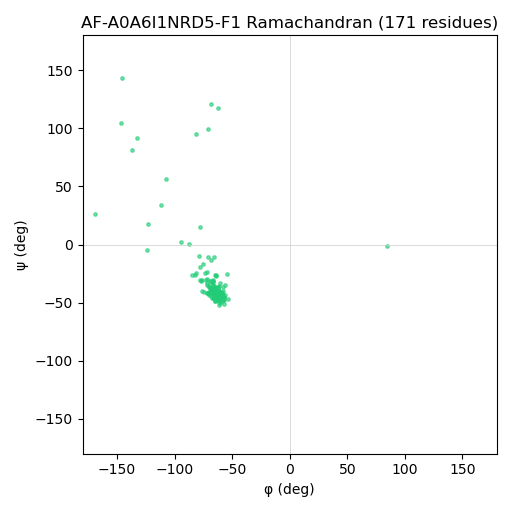.265 1.00 79.25 100 MET A C 1
ATOM 742 O O . MET A 1 100 ? -1.660 2.246 8.818 1.00 79.25 100 MET A O 1
ATOM 746 N N . LEU A 1 101 ? -3.082 0.543 9.138 1.00 82.38 101 LEU A N 1
ATOM 747 C CA . LEU A 1 101 ? -2.252 -0.441 8.437 1.00 82.38 101 LEU A CA 1
ATOM 748 C C . LEU A 1 101 ? -2.137 -0.173 6.944 1.00 82.38 101 LEU A C 1
ATOM 750 O O . LEU A 1 101 ? -1.042 -0.260 6.396 1.00 82.38 101 LEU A O 1
ATOM 754 N N . CYS A 1 102 ? -3.239 0.195 6.288 1.00 81.88 102 CYS A N 1
ATOM 755 C CA . CYS A 1 102 ? -3.202 0.599 4.885 1.00 81.88 102 CYS A CA 1
ATOM 756 C C . CYS A 1 102 ? -2.259 1.789 4.664 1.00 81.88 102 CYS A C 1
ATOM 758 O O . CYS A 1 102 ? -1.445 1.745 3.744 1.00 81.88 102 CYS A O 1
ATOM 760 N N . LEU A 1 103 ? -2.314 2.812 5.527 1.00 81.81 103 LEU A N 1
ATOM 761 C CA . LEU A 1 103 ? -1.387 3.952 5.485 1.00 81.81 103 LEU A CA 1
ATOM 762 C C . LEU A 1 103 ? 0.076 3.512 5.669 1.00 81.81 103 LEU A C 1
ATOM 764 O O . LEU A 1 103 ? 0.955 3.977 4.945 1.00 81.81 103 LEU A O 1
ATOM 768 N N . GLY A 1 104 ? 0.337 2.567 6.575 1.00 85.12 104 GLY A N 1
ATOM 769 C CA . GLY A 1 104 ? 1.665 1.974 6.758 1.00 85.12 104 GLY A CA 1
ATOM 770 C C . GLY A 1 104 ? 2.161 1.193 5.534 1.00 85.12 104 GLY A C 1
ATOM 771 O O . GLY A 1 104 ? 3.325 1.319 5.154 1.00 85.12 104 GLY A O 1
ATOM 772 N N . PHE A 1 105 ? 1.292 0.427 4.870 1.00 86.25 105 PHE A N 1
ATOM 773 C CA . PHE A 1 105 ? 1.645 -0.291 3.639 1.00 86.25 105 PHE A CA 1
ATOM 774 C C . PHE A 1 105 ? 1.897 0.660 2.470 1.00 86.25 105 PHE A C 1
ATOM 776 O O . PHE A 1 105 ? 2.863 0.469 1.739 1.00 86.25 105 PHE A O 1
ATOM 783 N N . LEU A 1 106 ? 1.099 1.719 2.331 1.00 83.62 106 LEU A N 1
ATOM 784 C CA . LEU A 1 106 ? 1.336 2.798 1.366 1.00 83.62 106 LEU A CA 1
ATOM 785 C C . LEU A 1 106 ? 2.708 3.447 1.556 1.00 83.62 106 LEU A C 1
ATOM 787 O O . LEU A 1 106 ? 3.446 3.620 0.586 1.00 83.62 106 LEU A O 1
ATOM 791 N N . LEU A 1 107 ? 3.072 3.749 2.804 1.00 85.38 107 LEU A N 1
ATOM 792 C CA . LEU A 1 107 ? 4.384 4.287 3.154 1.00 85.38 107 LEU A CA 1
ATOM 793 C C . LEU A 1 107 ? 5.509 3.307 2.780 1.00 85.38 107 LEU A C 1
ATOM 795 O O . LEU A 1 107 ? 6.496 3.700 2.160 1.00 85.38 107 LEU A O 1
ATOM 799 N N . MET A 1 108 ? 5.342 2.025 3.116 1.00 86.00 108 MET A N 1
ATOM 800 C CA . MET A 1 108 ? 6.311 0.967 2.820 1.00 86.00 108 MET A CA 1
ATOM 801 C C . MET A 1 108 ? 6.509 0.771 1.309 1.00 86.00 108 MET A C 1
ATOM 803 O O . MET A 1 108 ? 7.644 0.662 0.845 1.00 86.00 108 MET A O 1
ATOM 807 N N . ILE A 1 109 ? 5.423 0.770 0.532 1.00 85.25 109 ILE A N 1
ATOM 808 C CA . ILE A 1 109 ? 5.465 0.672 -0.933 1.00 85.25 109 ILE A CA 1
ATOM 809 C C . ILE A 1 109 ? 6.127 1.922 -1.528 1.00 85.25 109 ILE A C 1
ATOM 811 O O . ILE A 1 109 ? 7.003 1.799 -2.382 1.00 85.25 109 ILE A O 1
ATOM 815 N N . GLY A 1 110 ? 5.779 3.120 -1.047 1.00 83.81 110 GLY A N 1
ATOM 816 C CA . GLY A 1 110 ? 6.411 4.373 -1.472 1.00 83.81 110 GLY A CA 1
ATOM 817 C C . GLY A 1 110 ? 7.920 4.389 -1.209 1.00 83.81 110 GLY A C 1
ATOM 818 O O . GLY A 1 110 ? 8.697 4.758 -2.090 1.00 83.81 110 GLY A O 1
ATOM 819 N N . PHE A 1 111 ? 8.345 3.910 -0.037 1.00 86.94 111 PHE A N 1
ATOM 820 C CA . PHE A 1 111 ? 9.758 3.735 0.299 1.00 86.94 111 PHE A CA 1
ATOM 821 C C . PHE A 1 111 ? 10.453 2.729 -0.628 1.00 86.94 111 PHE A C 1
ATOM 823 O O . PHE A 1 111 ? 11.531 3.021 -1.145 1.00 86.94 111 PHE A O 1
ATOM 830 N N . SER A 1 112 ? 9.822 1.580 -0.897 1.00 83.81 112 SER A N 1
ATOM 831 C CA . SER A 1 112 ? 10.357 0.581 -1.830 1.00 83.81 112 SER A CA 1
ATOM 832 C C . SER A 1 112 ? 10.567 1.153 -3.233 1.00 83.81 112 SER A C 1
ATOM 834 O O . SER A 1 112 ? 11.596 0.885 -3.839 1.00 83.81 112 SER A O 1
ATOM 836 N N . LEU A 1 113 ? 9.637 1.969 -3.741 1.00 82.38 113 LEU A N 1
ATOM 837 C CA . LEU A 1 113 ? 9.760 2.592 -5.066 1.00 82.38 113 LEU A CA 1
ATOM 838 C C . LEU A 1 113 ? 10.895 3.611 -5.150 1.00 82.38 113 LEU A C 1
ATOM 840 O O . LEU A 1 113 ? 11.523 3.758 -6.198 1.00 82.38 113 LEU A O 1
ATOM 844 N N . ILE A 1 114 ? 11.150 4.336 -4.062 1.00 85.25 114 ILE A N 1
ATOM 845 C CA . ILE A 1 114 ? 12.293 5.246 -3.983 1.00 85.25 114 ILE A CA 1
ATOM 846 C C . ILE A 1 114 ? 13.590 4.441 -3.987 1.00 85.25 114 ILE A C 1
ATOM 848 O O . ILE A 1 114 ? 14.495 4.775 -4.748 1.00 85.25 114 ILE A O 1
ATOM 852 N N . ALA A 1 115 ? 13.669 3.375 -3.184 1.00 85.56 115 ALA A N 1
ATOM 853 C CA . ALA A 1 115 ? 14.833 2.495 -3.136 1.00 85.56 115 ALA A CA 1
ATOM 854 C C . ALA A 1 115 ? 15.130 1.872 -4.512 1.00 85.56 115 ALA A C 1
ATOM 856 O O . ALA A 1 115 ? 16.251 2.009 -5.008 1.00 85.56 115 ALA A O 1
ATOM 857 N N . ASP A 1 116 ? 14.111 1.316 -5.176 1.00 80.81 116 ASP A N 1
ATOM 858 C CA . ASP A 1 116 ? 14.222 0.776 -6.537 1.00 80.81 116 ASP A CA 1
ATOM 859 C C . ASP A 1 116 ? 14.624 1.871 -7.542 1.00 80.81 116 ASP A C 1
ATOM 861 O O . ASP A 1 116 ? 15.490 1.655 -8.389 1.00 80.81 116 ASP A O 1
ATOM 865 N N . GLY A 1 117 ? 14.077 3.085 -7.411 1.00 77.81 117 GLY A N 1
ATOM 866 C CA . GLY A 1 117 ? 14.439 4.237 -8.242 1.00 77.81 117 GLY A CA 1
ATOM 867 C C . GLY A 1 117 ? 15.884 4.724 -8.061 1.00 77.81 117 GLY A C 1
ATOM 868 O O . GLY A 1 117 ? 16.451 5.285 -8.998 1.00 77.81 117 GLY A O 1
ATOM 869 N N . PHE A 1 118 ? 16.497 4.483 -6.898 1.00 83.44 118 PHE A N 1
ATOM 870 C CA . PHE A 1 118 ? 17.926 4.707 -6.640 1.00 83.44 118 PHE A CA 1
ATOM 871 C C . PHE A 1 118 ? 18.812 3.503 -7.015 1.00 83.44 118 PHE A C 1
ATOM 873 O O . PHE A 1 118 ? 20.029 3.567 -6.852 1.00 83.44 118 PHE A O 1
ATOM 880 N N . GLY A 1 119 ? 18.229 2.410 -7.520 1.00 78.00 119 GLY A N 1
ATOM 881 C CA . GLY A 1 119 ? 18.937 1.178 -7.883 1.00 78.00 119 GLY A CA 1
ATOM 882 C C . GLY A 1 119 ? 19.159 0.204 -6.720 1.00 78.00 119 GLY A C 1
ATOM 883 O O . GLY A 1 119 ? 19.681 -0.893 -6.935 1.00 78.00 119 GLY A O 1
ATOM 884 N N . PHE A 1 120 ? 18.727 0.549 -5.505 1.00 76.75 120 PHE A N 1
ATOM 885 C CA . PHE A 1 120 ? 18.747 -0.349 -4.352 1.00 76.75 120 PHE A CA 1
ATOM 886 C C . PHE A 1 120 ? 17.534 -1.275 -4.397 1.00 76.75 120 PHE A C 1
ATOM 888 O O . PHE A 1 120 ? 16.461 -0.936 -3.907 1.00 76.75 120 PHE A O 1
ATOM 895 N N . HIS A 1 121 ? 17.723 -2.468 -4.955 1.00 70.12 121 HIS A N 1
ATOM 896 C CA . HIS A 1 121 ? 16.675 -3.483 -4.985 1.00 70.12 121 HIS A CA 1
ATOM 897 C C . HIS A 1 121 ? 16.441 -4.041 -3.579 1.00 70.12 121 HIS A C 1
ATOM 899 O O . HIS A 1 121 ? 17.180 -4.912 -3.109 1.00 70.12 121 HIS A O 1
ATOM 905 N N . ILE A 1 122 ? 15.400 -3.554 -2.903 1.00 72.88 122 ILE A N 1
ATOM 906 C CA . ILE A 1 122 ? 14.911 -4.170 -1.668 1.00 72.88 122 ILE A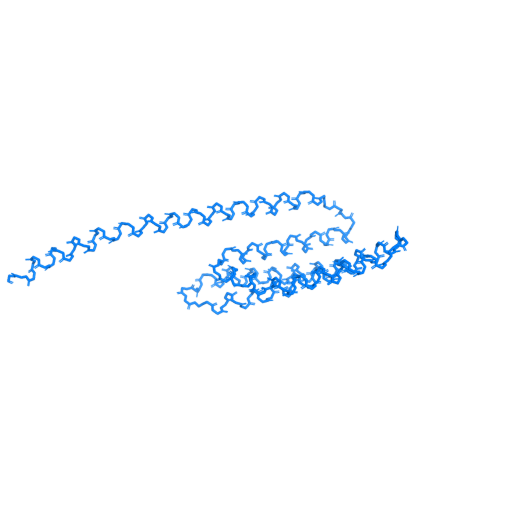 CA 1
ATOM 907 C C . ILE A 1 122 ? 14.315 -5.529 -2.059 1.00 72.88 122 ILE A C 1
ATOM 909 O O . ILE A 1 122 ? 13.381 -5.577 -2.866 1.00 72.88 122 ILE A O 1
ATOM 913 N N . PRO A 1 123 ? 14.807 -6.662 -1.520 1.00 79.31 123 PRO A N 1
ATOM 914 C CA . PRO A 1 123 ? 14.261 -7.956 -1.892 1.00 79.31 123 PRO A CA 1
ATOM 915 C C . PRO A 1 123 ? 12.790 -8.018 -1.479 1.00 79.31 123 PRO A C 1
ATOM 917 O O . PRO A 1 123 ? 12.458 -7.952 -0.293 1.00 79.31 123 PRO A O 1
ATOM 920 N N . LYS A 1 124 ? 11.904 -8.169 -2.469 1.00 76.00 124 LYS A N 1
ATOM 921 C CA . LYS A 1 124 ? 10.442 -8.109 -2.287 1.00 76.00 124 LYS A CA 1
ATOM 922 C C . LYS A 1 124 ? 9.927 -9.088 -1.222 1.00 76.00 124 LYS A C 1
ATOM 924 O O . LYS A 1 124 ? 8.916 -8.823 -0.584 1.00 76.00 124 LYS A O 1
ATOM 929 N N . GLY A 1 125 ? 10.660 -10.177 -0.968 1.00 82.44 125 GLY A N 1
ATOM 930 C CA . GLY A 1 125 ? 10.368 -11.132 0.104 1.00 82.44 125 GLY A CA 1
ATOM 931 C C . GLY A 1 125 ? 10.327 -10.512 1.505 1.00 82.44 125 GLY A C 1
ATOM 932 O O . GLY A 1 125 ? 9.458 -10.881 2.291 1.00 82.44 125 GLY A O 1
ATOM 933 N N . TYR A 1 126 ? 11.187 -9.534 1.812 1.00 85.00 126 TYR A N 1
ATOM 934 C CA . TYR A 1 126 ? 11.152 -8.841 3.108 1.00 85.00 126 TYR A CA 1
ATOM 935 C C . TYR A 1 126 ? 9.903 -7.975 3.255 1.00 85.00 126 TYR A C 1
ATOM 937 O O . TYR A 1 126 ? 9.296 -7.952 4.324 1.00 85.00 126 TYR A O 1
ATOM 945 N N . LEU A 1 127 ? 9.483 -7.313 2.174 1.00 84.38 127 LEU A N 1
ATOM 946 C CA . LEU A 1 127 ? 8.256 -6.517 2.159 1.00 84.38 127 LEU A CA 1
ATOM 947 C C . LEU A 1 127 ? 7.031 -7.410 2.350 1.00 84.38 127 LEU A C 1
ATOM 949 O O . LEU A 1 127 ? 6.183 -7.120 3.188 1.00 84.38 127 LEU A O 1
ATOM 953 N N . TYR A 1 128 ? 6.964 -8.538 1.641 1.00 85.50 128 TYR A N 1
ATOM 954 C CA . TYR A 1 128 ? 5.859 -9.486 1.790 1.00 85.50 128 TYR A CA 1
ATOM 955 C C . TYR A 1 128 ? 5.816 -10.109 3.187 1.00 85.50 128 TYR A C 1
ATOM 957 O O . TYR A 1 128 ? 4.733 -10.243 3.756 1.00 85.50 128 TYR A O 1
ATOM 965 N N . ALA A 1 129 ? 6.974 -10.429 3.772 1.00 87.38 129 ALA A N 1
ATOM 966 C CA . ALA A 1 129 ? 7.055 -10.906 5.148 1.00 87.38 129 ALA A CA 1
ATOM 967 C C . ALA A 1 129 ? 6.572 -9.842 6.147 1.00 87.38 129 ALA A C 1
ATOM 969 O O . ALA A 1 129 ? 5.795 -10.163 7.044 1.00 87.38 129 ALA A O 1
ATOM 970 N N . ALA A 1 130 ? 6.967 -8.576 5.970 1.00 87.31 130 ALA A N 1
ATOM 971 C CA . ALA A 1 130 ? 6.549 -7.472 6.832 1.00 87.31 130 ALA A CA 1
ATOM 972 C C . ALA A 1 130 ? 5.038 -7.198 6.740 1.00 87.31 130 ALA A C 1
ATOM 974 O O . ALA A 1 130 ? 4.369 -7.091 7.768 1.00 87.31 130 ALA A 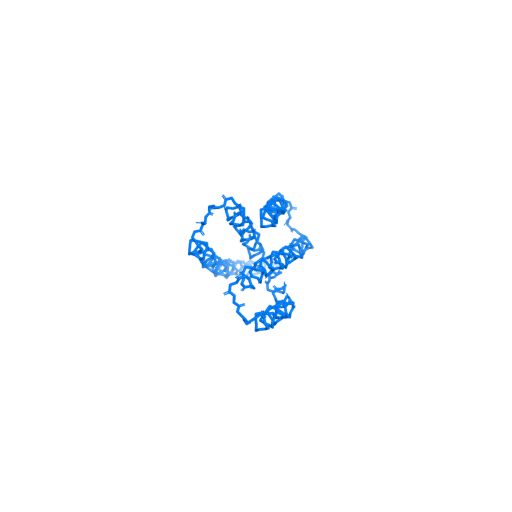O 1
ATOM 975 N N . ILE A 1 131 ? 4.487 -7.148 5.522 1.00 88.38 131 ILE A N 1
ATOM 976 C CA . ILE A 1 131 ? 3.046 -6.981 5.281 1.00 88.38 131 ILE A CA 1
ATOM 977 C C . ILE A 1 131 ? 2.274 -8.153 5.897 1.00 88.38 131 ILE A C 1
ATOM 979 O O . ILE A 1 131 ? 1.334 -7.936 6.661 1.00 88.38 131 ILE A O 1
ATOM 983 N N . GLY A 1 132 ? 2.694 -9.393 5.629 1.00 88.69 132 GLY A N 1
ATOM 984 C CA . GLY A 1 132 ? 2.039 -10.593 6.152 1.00 88.69 132 GLY A CA 1
ATOM 985 C C . GLY A 1 132 ? 2.060 -10.666 7.680 1.00 88.69 132 GLY A C 1
ATOM 986 O O . GLY A 1 132 ? 1.033 -10.939 8.301 1.00 88.69 132 GLY A O 1
ATOM 987 N N . PHE A 1 133 ? 3.201 -10.357 8.297 1.00 89.62 133 PHE A N 1
ATOM 988 C CA . PHE A 1 133 ? 3.332 -10.303 9.752 1.00 89.62 133 PHE A CA 1
ATOM 989 C C . PHE A 1 133 ? 2.441 -9.220 10.372 1.00 89.62 133 PHE A C 1
ATOM 991 O O . PHE A 1 133 ? 1.770 -9.462 11.373 1.00 89.62 133 PHE A O 1
ATOM 998 N N . SER A 1 134 ? 2.380 -8.044 9.747 1.00 86.38 134 SER A N 1
ATOM 999 C CA . SER A 1 134 ? 1.552 -6.929 10.202 1.00 86.38 134 SER A CA 1
ATOM 1000 C C . SER A 1 134 ? 0.052 -7.249 10.138 1.00 86.38 134 SER A C 1
ATOM 1002 O O . SER A 1 134 ? -0.665 -7.004 11.109 1.00 86.38 134 SER A O 1
ATOM 1004 N N . VAL A 1 135 ? -0.413 -7.884 9.055 1.00 86.94 135 VAL A N 1
ATOM 1005 C CA . VAL A 1 135 ? -1.801 -8.372 8.941 1.00 86.94 135 VAL A CA 1
ATOM 1006 C C . VAL A 1 135 ? -2.104 -9.425 10.007 1.00 86.94 135 VAL A C 1
ATOM 1008 O O . VAL A 1 135 ? -3.162 -9.389 10.630 1.00 86.94 135 VAL A O 1
ATOM 1011 N N . LEU A 1 136 ? -1.181 -10.356 10.248 1.00 88.81 136 LEU A N 1
ATOM 1012 C CA . LEU A 1 136 ? -1.355 -11.415 11.241 1.00 88.81 136 LEU A CA 1
ATOM 1013 C C . LEU A 1 136 ? -1.475 -10.847 12.665 1.00 88.81 136 LEU A C 1
ATOM 1015 O O . LEU A 1 136 ? -2.368 -11.256 13.409 1.00 88.81 136 LEU A O 1
ATOM 1019 N N . ILE A 1 137 ? -0.646 -9.862 13.024 1.00 87.44 137 ILE A N 1
ATOM 1020 C CA . ILE A 1 137 ? -0.774 -9.138 14.299 1.00 87.44 137 ILE A CA 1
ATOM 1021 C C . ILE A 1 137 ? -2.126 -8.434 14.394 1.00 87.44 137 ILE A C 1
ATOM 1023 O O . ILE A 1 137 ? -2.774 -8.511 15.434 1.00 87.44 137 ILE A O 1
ATOM 1027 N N . GLU A 1 138 ? -2.572 -7.771 13.333 1.00 86.56 138 GLU A N 1
ATOM 1028 C CA . GLU A 1 138 ? -3.853 -7.064 13.337 1.00 86.56 138 GLU A CA 1
ATOM 1029 C C . GLU A 1 138 ? -5.040 -7.999 13.539 1.00 86.56 138 GLU A C 1
ATOM 1031 O O . GLU A 1 138 ? -5.955 -7.680 14.297 1.00 86.56 138 GLU A O 1
ATOM 1036 N N . VAL A 1 139 ? -5.022 -9.171 12.902 1.00 86.12 139 VAL A N 1
ATOM 1037 C CA . VAL A 1 139 ? -6.055 -10.191 13.108 1.00 86.12 139 VAL A CA 1
ATOM 1038 C C . VAL A 1 139 ? -6.084 -10.608 14.577 1.00 86.12 139 VAL A C 1
ATOM 1040 O O . VAL A 1 139 ? -7.157 -10.641 15.182 1.00 86.12 139 VAL A O 1
ATOM 1043 N N . PHE A 1 140 ? -4.924 -10.854 15.192 1.00 86.31 140 PHE A N 1
ATOM 1044 C CA . PHE A 1 140 ? -4.862 -11.138 16.627 1.00 86.31 140 PHE A CA 1
ATOM 1045 C C . PHE A 1 140 ? -5.343 -9.964 17.483 1.00 86.31 140 PHE A C 1
ATOM 1047 O O . PHE A 1 140 ? -6.067 -10.186 18.453 1.00 86.31 140 PHE A O 1
ATOM 1054 N N . ASN A 1 141 ? -5.002 -8.729 17.117 1.00 85.00 141 ASN A N 1
ATOM 1055 C CA . ASN A 1 141 ? -5.416 -7.520 17.823 1.00 85.00 141 ASN A CA 1
ATOM 1056 C C . ASN A 1 141 ? -6.939 -7.318 17.763 1.00 85.00 141 ASN A C 1
ATOM 1058 O O . ASN A 1 141 ? -7.574 -7.058 18.785 1.00 85.00 141 ASN A O 1
ATOM 1062 N N . GLN A 1 142 ? -7.560 -7.527 16.600 1.00 82.38 142 GLN A N 1
ATOM 1063 C CA . GLN A 1 142 ? -9.018 -7.492 16.459 1.00 82.38 142 GLN A CA 1
ATOM 1064 C C . GLN A 1 142 ? -9.695 -8.588 17.278 1.00 82.38 142 GLN A C 1
ATOM 1066 O O . GLN A 1 142 ? -10.653 -8.304 17.999 1.00 82.38 142 GLN A O 1
ATOM 1071 N N . VAL A 1 143 ? -9.191 -9.824 17.226 1.00 82.94 143 VAL A N 1
ATOM 1072 C CA . VAL A 1 143 ? -9.730 -10.939 18.022 1.00 82.94 143 VAL A CA 1
ATOM 1073 C C . VAL A 1 143 ? -9.611 -10.648 19.520 1.00 82.94 143 VAL A C 1
ATOM 1075 O O . VAL A 1 143 ? -10.574 -10.848 20.265 1.00 82.94 143 VAL A O 1
ATOM 1078 N N . ALA A 1 144 ? -8.468 -10.125 19.964 1.00 80.00 144 ALA A N 1
ATOM 1079 C CA . ALA A 1 144 ? -8.244 -9.732 21.349 1.00 80.00 144 ALA A CA 1
ATOM 1080 C C . ALA A 1 144 ? -9.206 -8.619 21.788 1.00 80.00 144 ALA A C 1
ATOM 1082 O O . ALA A 1 144 ? -9.806 -8.725 22.858 1.00 80.00 144 ALA A O 1
ATOM 1083 N N . ASN A 1 145 ? -9.418 -7.598 20.954 1.00 77.12 145 ASN A N 1
ATOM 1084 C CA . ASN A 1 145 ? -10.319 -6.487 21.256 1.00 77.12 145 ASN A CA 1
ATOM 1085 C C . ASN A 1 145 ? -11.788 -6.944 21.362 1.00 77.12 145 ASN A C 1
ATOM 1087 O O . ASN A 1 145 ? -12.486 -6.605 22.321 1.00 77.12 145 ASN A O 1
ATOM 1091 N N . VAL A 1 146 ? -12.237 -7.807 20.443 1.00 74.62 146 VAL A N 1
ATOM 1092 C CA . VAL A 1 146 ? -13.578 -8.422 20.492 1.00 74.62 146 VAL A CA 1
ATOM 1093 C C . VAL A 1 146 ? -13.749 -9.267 21.758 1.00 74.62 146 VAL A C 1
ATOM 1095 O O . VAL A 1 146 ? -14.804 -9.233 22.401 1.00 74.62 146 VAL A O 1
ATOM 1098 N N . ASN A 1 147 ? -12.715 -10.011 22.156 1.00 72.94 147 ASN A N 1
ATOM 1099 C CA . ASN A 1 147 ? -12.751 -10.821 23.371 1.00 72.94 147 ASN A CA 1
ATOM 1100 C C . ASN A 1 147 ? -12.767 -9.954 24.645 1.00 72.94 147 ASN A C 1
ATOM 1102 O O . ASN A 1 147 ? -13.493 -10.256 25.593 1.00 72.94 147 ASN A O 1
ATOM 1106 N N . HIS A 1 148 ? -12.035 -8.837 24.651 1.00 71.44 148 HIS A N 1
ATOM 1107 C CA . HIS A 1 148 ? -11.998 -7.895 25.771 1.00 71.44 148 HIS A CA 1
ATOM 1108 C C . HIS A 1 148 ? -13.349 -7.183 25.962 1.00 71.44 148 HIS A C 1
ATOM 1110 O O . HIS A 1 148 ? -13.846 -7.087 27.089 1.00 71.44 148 HIS A O 1
ATOM 1116 N N . GLN A 1 149 ? -14.014 -6.781 24.874 1.00 65.38 149 GLN A N 1
ATOM 1117 C CA . GLN A 1 149 ? -15.369 -6.218 24.928 1.00 65.38 149 GLN A CA 1
ATOM 1118 C C . GLN A 1 149 ? -16.389 -7.208 25.503 1.00 65.38 149 GLN A C 1
ATOM 1120 O O . GLN A 1 149 ? -17.217 -6.820 26.329 1.00 65.38 149 GLN A O 1
ATOM 1125 N N . ARG A 1 150 ? -16.302 -8.500 25.155 1.00 60.72 150 ARG A N 1
ATOM 1126 C CA . ARG A 1 150 ? -17.146 -9.543 25.771 1.00 60.72 150 ARG A CA 1
ATOM 1127 C C . ARG A 1 150 ? -16.892 -9.685 27.276 1.00 60.72 150 ARG A C 1
ATOM 1129 O O . ARG A 1 150 ? -17.839 -9.895 28.034 1.00 60.72 150 ARG A O 1
ATOM 1136 N N . TYR A 1 151 ? -15.646 -9.528 27.720 1.00 59.94 151 TYR A N 1
ATOM 1137 C CA . TYR A 1 151 ? -15.276 -9.649 29.133 1.00 59.94 151 TYR A CA 1
ATOM 1138 C C . TYR A 1 151 ? -15.779 -8.472 29.987 1.00 59.94 151 TYR A C 1
ATOM 1140 O O . TYR A 1 151 ? -16.312 -8.678 31.081 1.00 59.94 151 TYR A O 1
ATOM 1148 N N . LEU A 1 152 ? -15.673 -7.237 29.483 1.00 58.84 152 LEU A N 1
ATOM 1149 C CA . LEU A 1 152 ? -16.152 -6.041 30.189 1.00 58.84 152 LEU A CA 1
ATOM 1150 C C . LEU A 1 152 ? -17.687 -5.951 30.216 1.00 58.84 152 LEU A C 1
ATOM 1152 O O . LEU A 1 152 ? -18.256 -5.563 31.240 1.00 58.84 152 LEU A O 1
ATOM 1156 N N . ASN A 1 153 ? -18.378 -6.389 29.155 1.00 58.34 153 ASN A N 1
ATOM 1157 C CA . ASN A 1 153 ? -19.846 -6.355 29.108 1.00 58.34 153 ASN A CA 1
ATOM 1158 C C . ASN A 1 153 ? -20.502 -7.344 30.101 1.00 58.34 153 ASN A C 1
ATOM 1160 O O . ASN A 1 153 ? -21.541 -7.051 30.700 1.00 58.34 153 ASN A O 1
ATOM 1164 N N . SER A 1 154 ? -19.852 -8.482 30.375 1.00 56.69 154 SER A N 1
ATOM 1165 C CA . SER A 1 154 ? -20.293 -9.422 31.420 1.00 56.69 154 SER A CA 1
ATOM 1166 C C . SER A 1 154 ? -20.183 -8.844 32.835 1.00 56.69 154 SER A C 1
ATOM 1168 O O . SER A 1 154 ? -21.003 -9.158 33.696 1.00 56.69 154 SER A O 1
ATOM 1170 N N . ARG A 1 155 ? -19.219 -7.953 33.103 1.00 55.38 155 ARG A N 1
ATOM 1171 C CA . ARG A 1 155 ? -18.973 -7.416 34.454 1.00 55.38 155 ARG A CA 1
ATOM 1172 C C . ARG A 1 155 ? -19.918 -6.264 34.838 1.00 55.38 155 ARG A C 1
ATOM 1174 O O . ARG A 1 155 ? -20.189 -6.086 36.026 1.00 55.38 155 ARG A O 1
ATOM 1181 N N . ASN A 1 156 ? -20.483 -5.542 33.864 1.00 56.19 156 ASN A N 1
ATOM 1182 C CA . ASN A 1 156 ? -21.475 -4.478 34.107 1.00 56.19 156 ASN A CA 1
ATOM 1183 C C . ASN A 1 156 ? -22.915 -4.995 34.302 1.00 56.19 156 ASN A C 1
ATOM 1185 O O . ASN A 1 156 ? -23.702 -4.375 35.022 1.00 56.19 156 ASN A O 1
ATOM 1189 N N . THR A 1 157 ? -23.258 -6.162 33.748 1.00 57.88 157 THR A N 1
ATOM 1190 C CA . THR A 1 157 ? -24.616 -6.736 33.858 1.00 57.88 157 THR A CA 1
ATOM 1191 C C . THR A 1 157 ? -24.944 -7.225 35.275 1.00 57.88 157 THR A C 1
ATOM 1193 O O . THR A 1 157 ? -26.065 -7.058 35.752 1.00 57.88 157 THR A O 1
ATOM 1196 N N . PHE A 1 158 ? -23.974 -7.794 35.998 1.00 56.03 158 PHE A N 1
ATOM 1197 C CA . PHE A 1 158 ? -24.222 -8.299 37.356 1.00 56.03 158 PHE A CA 1
ATOM 1198 C C . PHE A 1 158 ? -24.318 -7.184 38.406 1.00 56.03 158 PHE A C 1
ATOM 1200 O O . PHE A 1 158 ? -25.080 -7.306 39.365 1.00 56.03 158 PHE A O 1
ATOM 1207 N N . ARG A 1 159 ? -23.606 -6.065 38.212 1.00 65.31 159 ARG A N 1
ATOM 1208 C CA . ARG A 1 159 ? -23.636 -4.929 39.149 1.00 65.31 159 ARG A CA 1
ATOM 1209 C C . ARG A 1 159 ? -24.913 -4.102 39.005 1.00 65.31 159 ARG A C 1
ATOM 1211 O O . ARG A 1 159 ? -25.497 -3.741 40.019 1.00 65.31 159 ARG A O 1
ATOM 1218 N N . SER A 1 160 ? -25.376 -3.878 37.775 1.00 64.69 160 SER A N 1
ATOM 1219 C CA . SER A 1 160 ? -26.630 -3.159 37.496 1.00 64.69 160 SER A CA 1
ATOM 1220 C C . SER A 1 160 ? -27.860 -3.919 37.998 1.00 64.69 160 SER A C 1
ATOM 1222 O O . SER A 1 160 ? -28.667 -3.352 38.726 1.00 64.69 160 SER A O 1
ATOM 1224 N N . ARG A 1 161 ? -27.955 -5.232 37.735 1.00 67.69 161 ARG A N 1
ATOM 1225 C CA . ARG A 1 161 ? -29.076 -6.065 38.219 1.00 67.69 161 ARG A CA 1
ATOM 1226 C C . ARG A 1 161 ? -29.158 -6.143 39.745 1.00 67.69 161 ARG A C 1
ATOM 1228 O O . ARG A 1 161 ? -30.251 -6.132 40.310 1.00 67.69 161 ARG A O 1
ATOM 1235 N N . THR A 1 162 ? -28.010 -6.204 40.419 1.00 74.75 162 THR A N 1
ATOM 1236 C CA . THR A 1 162 ? -27.971 -6.213 41.889 1.00 74.75 162 THR A CA 1
ATOM 1237 C C . THR A 1 162 ? -28.344 -4.844 42.457 1.00 74.75 162 THR A C 1
ATOM 1239 O O . THR A 1 162 ? -29.125 -4.774 43.400 1.00 74.75 162 THR A O 1
ATOM 1242 N N . ALA A 1 163 ? -27.852 -3.758 41.851 1.00 75.31 163 ALA A N 1
ATOM 1243 C CA . ALA A 1 163 ? -28.177 -2.396 42.266 1.00 75.31 163 ALA A CA 1
ATOM 1244 C C . ALA A 1 163 ? -29.677 -2.086 42.128 1.00 75.31 163 ALA A C 1
ATOM 1246 O O . ALA A 1 163 ? -30.264 -1.568 43.072 1.00 75.31 163 ALA A O 1
ATOM 1247 N N . ASP A 1 164 ? -30.314 -2.482 41.021 1.00 77.25 164 ASP A N 1
ATOM 1248 C CA . ASP A 1 164 ? -31.763 -2.312 40.822 1.00 77.25 164 ASP A CA 1
ATOM 1249 C C . ASP A 1 164 ? -32.594 -3.094 41.844 1.00 77.25 164 ASP A C 1
ATOM 1251 O O . ASP A 1 164 ? -33.626 -2.620 42.318 1.00 77.25 164 ASP A O 1
ATOM 1255 N N . THR A 1 165 ? -32.144 -4.293 42.219 1.00 80.06 165 THR A N 1
ATOM 1256 C CA . THR A 1 165 ? -32.853 -5.120 43.206 1.00 80.06 165 THR A CA 1
ATOM 1257 C C . THR A 1 165 ? -32.736 -4.518 44.606 1.00 80.06 165 THR A C 1
ATOM 1259 O O . THR A 1 165 ? -33.723 -4.449 45.334 1.00 80.06 165 THR A O 1
ATOM 1262 N N . VAL A 1 166 ? -31.553 -4.019 44.971 1.00 80.06 166 VAL A N 1
ATOM 1263 C CA . VAL A 1 166 ? -31.323 -3.350 46.261 1.00 80.06 166 VAL A CA 1
ATOM 1264 C C . VAL A 1 166 ? -32.067 -2.013 46.331 1.00 80.06 166 VAL A C 1
ATOM 1266 O O . VAL A 1 166 ? -32.694 -1.724 47.346 1.00 80.06 16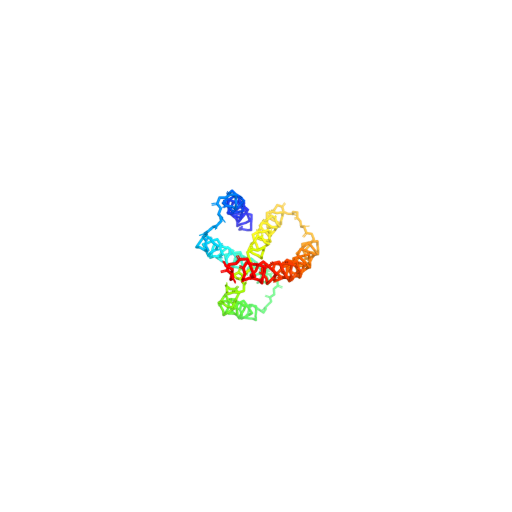6 VAL A O 1
ATOM 1269 N N . LEU A 1 167 ? -32.080 -1.226 45.252 1.00 82.69 167 LEU A N 1
ATOM 1270 C CA . LEU A 1 167 ? -32.840 0.028 45.174 1.00 82.69 167 LEU A CA 1
ATOM 1271 C C . LEU A 1 167 ? -34.352 -0.205 45.241 1.00 82.69 167 LEU A C 1
ATOM 1273 O O . LEU A 1 167 ? -35.051 0.558 45.899 1.00 82.69 167 LEU A O 1
ATOM 1277 N N . ARG A 1 168 ? -34.862 -1.283 44.636 1.00 82.38 168 ARG A N 1
ATOM 1278 C CA . ARG A 1 168 ? -36.271 -1.685 44.780 1.00 82.38 168 ARG A CA 1
ATOM 1279 C C . ARG A 1 168 ? -36.629 -2.131 46.194 1.00 82.38 168 ARG A C 1
ATOM 1281 O O . ARG A 1 168 ? -37.763 -1.929 46.603 1.00 82.38 168 ARG A O 1
ATOM 1288 N N . LEU A 1 169 ? -35.691 -2.716 46.935 1.00 83.25 169 LEU A N 1
ATOM 1289 C CA . LEU A 1 169 ? -35.904 -3.080 48.339 1.00 83.25 169 LEU A CA 1
ATOM 1290 C C . LEU A 1 169 ? -35.821 -1.865 49.276 1.00 83.25 169 LEU A C 1
ATOM 1292 O O . LEU A 1 169 ? -36.526 -1.837 50.277 1.00 83.25 169 LEU A O 1
ATOM 1296 N N . LEU A 1 170 ? -35.004 -0.860 48.946 1.00 81.56 170 LEU A N 1
ATOM 1297 C CA . LEU A 1 170 ? -34.859 0.373 49.732 1.00 81.56 170 LEU A CA 1
ATOM 1298 C C . LEU A 1 170 ? -35.910 1.447 49.409 1.00 81.56 170 LEU A C 1
ATOM 1300 O O . LEU A 1 170 ? -36.199 2.272 50.265 1.00 81.56 170 LEU A O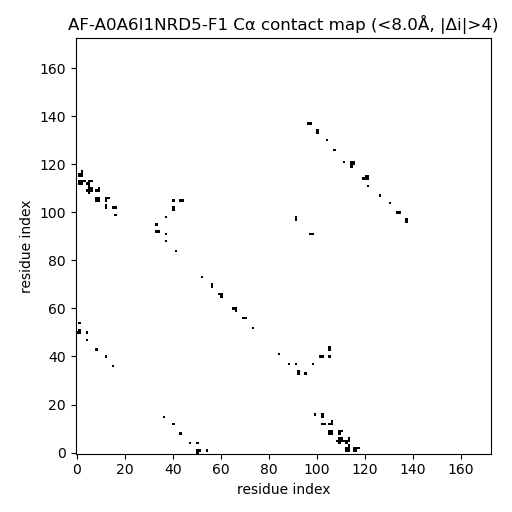 1
ATOM 1304 N N . GLY A 1 171 ? -36.466 1.457 48.195 1.00 73.31 171 GLY A N 1
ATOM 1305 C CA . GLY A 1 171 ? -37.500 2.405 47.760 1.00 73.31 171 GLY A CA 1
ATOM 1306 C C . GLY A 1 171 ? -38.938 1.905 47.924 1.00 73.31 171 GLY A C 1
ATOM 1307 O O . GLY A 1 171 ? -39.863 2.599 47.518 1.00 73.31 171 GLY A O 1
ATOM 1308 N N . ASN A 1 172 ? -39.128 0.699 48.467 1.00 55.69 172 ASN A N 1
ATOM 1309 C CA . ASN A 1 172 ? -40.441 0.097 48.718 1.00 55.69 172 ASN A CA 1
ATOM 1310 C C . ASN A 1 172 ? -40.743 -0.035 50.225 1.00 55.69 172 ASN A C 1
ATOM 1312 O O . ASN A 1 172 ? -41.385 -0.998 50.647 1.00 55.69 172 ASN A O 1
ATOM 1316 N N . ALA A 1 173 ? -40.258 0.926 51.015 1.00 49.19 173 ALA A N 1
ATOM 1317 C CA . ALA A 1 173 ? -40.624 1.156 52.410 1.00 49.19 173 ALA A CA 1
ATOM 1318 C C . ALA A 1 173 ? -41.069 2.613 52.581 1.00 49.19 173 ALA A C 1
ATOM 1320 O O . ALA A 1 173 ? -40.363 3.498 52.046 1.00 49.19 173 ALA A O 1
#

pLDDT: mean 75.01, std 10.57, range [41.59, 89.62]

Mean predicted aligned error: 11.77 Å

Radius of gyration: 23.54 Å; Cα contacts (8 Å, |Δi|>4): 77; chains: 1; bounding box: 60×26×81 Å

Solvent-accessible surface area (backbone atoms only — not comparable to full-atom values): 9505 Å² total; per-residue (Å²): 111,52,40,63,54,12,49,54,36,34,53,52,34,51,51,53,49,48,54,47,58,61,45,60,81,73,54,98,76,64,74,68,64,61,55,55,56,50,57,51,50,53,51,48,51,52,52,50,49,52,53,51,50,50,52,52,48,54,55,42,54,76,72,45,95,61,55,68,61,55,55,51,52,50,55,52,50,55,52,50,52,62,65,48,45,63,64,51,52,57,55,41,73,75,34,71,70,55,50,56,49,51,41,50,49,48,32,52,51,13,49,48,30,34,34,45,57,73,66,48,74,72,63,63,66,58,54,51,50,51,52,53,51,52,52,53,50,48,54,51,49,52,53,50,51,56,53,50,54,56,56,56,55,59,60,54,55,60,53,52,58,50,49,54,52,52,49,54,63,66,70,70,114